Protein AF-A0A501WJW9-F1 (afdb_monomer_lite)

pLDDT: mean 81.08, std 12.6, range [44.03, 95.38]

Secondary structure (DSSP, 8-state):
--HHHHHHHHHHHHHHHSS-----PPPSSSSHHHHHHHHHHHHHHHHHHHHHHHH-HHHHHHHH-SS--HHHHHHHHHHH-

Structure (mmCIF, N/CA/C/O backbone):
data_AF-A0A501WJW9-F1
#
_entry.id   AF-A0A501WJW9-F1
#
loop_
_atom_site.group_PDB
_atom_site.id
_atom_site.type_symbol
_atom_site.label_atom_id
_atom_site.label_alt_id
_atom_site.label_comp_id
_atom_site.label_asym_id
_atom_site.label_entity_id
_atom_site.label_seq_id
_atom_site.pdbx_PDB_ins_code
_atom_site.Cartn_x
_atom_site.Cartn_y
_atom_site.Cartn_z
_atom_site.occupancy
_atom_site.B_iso_or_equiv
_atom_site.auth_seq_id
_atom_site.auth_comp_id
_atom_site.auth_asym_id
_atom_site.auth_atom_id
_atom_site.pdbx_PDB_model_num
ATOM 1 N N . MET A 1 1 ? -37.622 -1.777 -0.528 1.00 53.12 1 MET A N 1
ATOM 2 C CA . MET A 1 1 ? -36.900 -1.351 -1.754 1.00 53.12 1 MET A CA 1
ATOM 3 C C . MET A 1 1 ? -37.244 -2.319 -2.889 1.00 53.12 1 MET A C 1
ATOM 5 O O . MET A 1 1 ? -37.291 -3.513 -2.634 1.00 53.12 1 MET A O 1
ATOM 9 N N . ASN A 1 2 ? -37.570 -1.841 -4.097 1.00 81.38 2 ASN A N 1
ATOM 10 C CA . ASN A 1 2 ? -38.099 -2.680 -5.190 1.00 81.38 2 ASN A CA 1
ATOM 11 C C . ASN A 1 2 ? -36.959 -3.262 -6.057 1.00 81.38 2 ASN A C 1
ATOM 13 O O . ASN A 1 2 ? -36.168 -2.502 -6.617 1.00 81.38 2 ASN A O 1
ATOM 17 N N . ARG A 1 3 ? -36.903 -4.596 -6.191 1.00 77.50 3 ARG A N 1
ATOM 18 C CA . ARG A 1 3 ? -35.875 -5.352 -6.935 1.00 77.50 3 ARG A CA 1
ATOM 19 C C . ARG A 1 3 ? -35.715 -4.885 -8.386 1.00 77.50 3 ARG A C 1
ATOM 21 O O . ARG A 1 3 ? -34.593 -4.776 -8.873 1.00 77.50 3 ARG A O 1
ATOM 28 N N . GLN A 1 4 ? -36.816 -4.522 -9.047 1.00 81.44 4 GLN A N 1
ATOM 29 C CA . GLN A 1 4 ? -36.798 -3.995 -10.415 1.00 81.44 4 GLN A CA 1
ATOM 30 C C . GLN A 1 4 ? -36.034 -2.670 -10.515 1.00 81.44 4 GLN A C 1
ATOM 32 O O . GLN A 1 4 ? -35.285 -2.455 -11.465 1.00 81.44 4 GLN A O 1
ATOM 37 N N . LYS A 1 5 ? -36.188 -1.787 -9.519 1.00 80.25 5 LYS A N 1
ATOM 38 C CA . LYS A 1 5 ? -35.489 -0.494 -9.492 1.00 80.25 5 LYS A CA 1
ATOM 39 C C . LYS A 1 5 ? -33.979 -0.686 -9.338 1.00 80.25 5 LYS A C 1
ATOM 41 O O . LYS A 1 5 ? -33.218 0.017 -9.990 1.00 80.25 5 LYS A O 1
ATOM 46 N N . MET A 1 6 ? -33.558 -1.675 -8.549 1.00 79.81 6 MET A N 1
ATOM 47 C CA . MET A 1 6 ? -32.142 -2.006 -8.365 1.00 79.81 6 MET A CA 1
ATOM 48 C C . MET A 1 6 ? -31.510 -2.582 -9.642 1.00 79.81 6 MET A C 1
ATOM 50 O O . MET A 1 6 ? -30.439 -2.141 -10.047 1.00 79.81 6 MET A O 1
ATOM 54 N N . LEU A 1 7 ? -32.190 -3.511 -10.322 1.00 82.19 7 LEU A N 1
ATOM 55 C CA . LEU A 1 7 ? -31.698 -4.098 -11.577 1.00 82.19 7 LEU A CA 1
ATOM 56 C C . LEU A 1 7 ? -31.598 -3.066 -12.705 1.00 82.19 7 LEU A C 1
ATOM 58 O O . LEU A 1 7 ? -30.652 -3.089 -13.491 1.00 82.19 7 LEU A O 1
ATOM 62 N N . ASN A 1 8 ? -32.551 -2.138 -12.772 1.00 84.94 8 ASN A N 1
ATOM 63 C CA . ASN A 1 8 ? -32.514 -1.055 -13.749 1.00 84.94 8 ASN A CA 1
ATOM 64 C C . ASN A 1 8 ? -31.386 -0.060 -13.456 1.00 84.94 8 ASN A C 1
ATOM 66 O O . ASN A 1 8 ? -30.725 0.379 -14.392 1.00 84.94 8 ASN A O 1
ATOM 70 N N . ALA A 1 9 ? -31.121 0.239 -12.180 1.00 82.12 9 ALA A N 1
ATOM 71 C CA . ALA A 1 9 ? -29.974 1.052 -11.785 1.00 82.12 9 ALA A CA 1
ATOM 72 C C . ALA A 1 9 ? -28.649 0.383 -12.184 1.00 82.12 9 ALA A C 1
ATOM 74 O O . ALA A 1 9 ? -27.790 1.033 -12.770 1.00 82.12 9 ALA A O 1
ATOM 75 N N . TYR A 1 10 ? -28.519 -0.930 -11.968 1.00 77.00 10 TYR A N 1
ATOM 76 C CA . TYR A 1 10 ? -27.317 -1.679 -12.346 1.00 77.00 10 TYR A CA 1
ATOM 77 C C . TYR A 1 10 ? -27.069 -1.648 -13.861 1.00 77.00 10 TYR A C 1
ATOM 79 O O . TYR A 1 10 ? -25.968 -1.351 -14.310 1.00 77.00 10 TYR A O 1
ATOM 87 N N . ARG A 1 11 ? -28.120 -1.857 -14.666 1.00 80.94 11 ARG A N 1
ATOM 88 C CA . ARG A 1 11 ? -28.045 -1.771 -16.137 1.00 80.94 11 ARG A CA 1
ATOM 89 C C . ARG A 1 11 ? -27.731 -0.363 -16.643 1.00 80.94 11 ARG A C 1
ATOM 91 O O . ARG A 1 11 ? -27.127 -0.226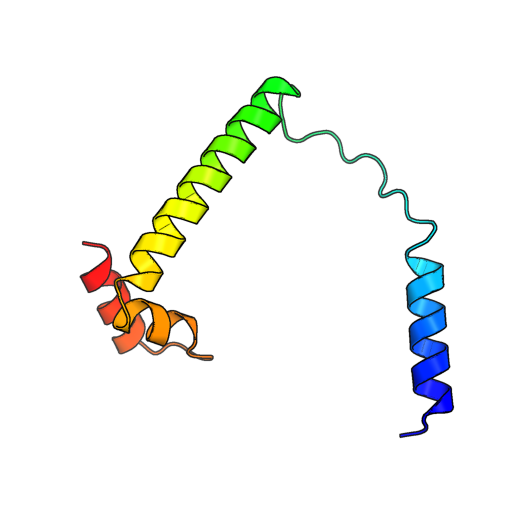 -17.701 1.00 80.94 11 ARG A O 1
ATOM 98 N N . ALA A 1 12 ? -28.177 0.675 -15.937 1.00 78.62 12 ALA A N 1
ATOM 99 C CA . ALA A 1 12 ? -27.881 2.060 -16.292 1.00 78.62 12 ALA A CA 1
ATOM 100 C C . ALA A 1 12 ? -26.405 2.403 -16.039 1.00 78.62 12 ALA A C 1
ATOM 102 O O . ALA A 1 12 ? -25.781 3.036 -16.886 1.00 78.62 12 ALA A O 1
ATOM 103 N N . VAL A 1 13 ? -25.841 1.929 -14.923 1.00 71.69 13 VAL A N 1
ATOM 104 C CA . VAL A 1 13 ? -24.414 2.092 -14.608 1.00 71.69 13 VAL A CA 1
ATOM 105 C C . VAL A 1 13 ? -23.548 1.340 -15.621 1.00 71.69 13 VAL A C 1
ATOM 107 O O . VAL A 1 13 ? -22.629 1.929 -16.179 1.00 71.69 13 VAL A O 1
ATOM 110 N N . ASP A 1 14 ? -23.898 0.099 -15.953 1.00 68.12 14 ASP A N 1
ATOM 111 C CA . ASP A 1 14 ? -23.135 -0.739 -16.892 1.00 68.12 14 ASP A CA 1
ATOM 112 C C . ASP A 1 14 ? -23.112 -0.172 -18.330 1.00 68.12 14 ASP A C 1
ATOM 114 O O . ASP A 1 14 ? -22.109 -0.219 -19.036 1.00 68.12 14 ASP A O 1
ATOM 118 N N . LYS A 1 15 ? -24.204 0.476 -18.758 1.00 68.31 15 LYS A N 1
ATOM 119 C CA . LYS A 1 15 ? -24.257 1.205 -20.040 1.00 68.31 15 LYS A CA 1
ATOM 120 C C . LYS A 1 15 ? -23.492 2.530 -20.022 1.00 68.31 15 LYS A C 1
ATOM 122 O O . LYS A 1 15 ? -23.112 3.025 -21.079 1.00 68.31 15 LYS A O 1
ATOM 127 N N . SER A 1 16 ? -23.296 3.127 -18.847 1.00 59.81 16 SER A N 1
ATOM 128 C CA . SER A 1 16 ? -22.544 4.379 -18.693 1.00 59.81 16 SER A CA 1
ATOM 129 C C . SER A 1 16 ? -21.027 4.167 -18.672 1.00 59.81 16 SER A C 1
ATOM 131 O O . SER A 1 16 ? -20.275 5.088 -18.984 1.00 59.81 16 SER A O 1
ATOM 133 N N . THR A 1 17 ? -20.573 2.952 -18.357 1.00 57.22 17 THR A N 1
ATOM 134 C CA . THR A 1 17 ? -19.155 2.566 -18.333 1.00 57.22 17 THR A CA 1
ATOM 135 C C . THR A 1 17 ? -18.677 1.968 -19.657 1.00 57.22 17 THR A C 1
ATOM 137 O O . THR A 1 17 ? -17.478 1.967 -19.923 1.00 57.22 17 THR A O 1
ATOM 140 N N . SER A 1 18 ? -19.581 1.521 -20.538 1.00 52.44 18 SER A N 1
ATOM 141 C CA . SER A 1 18 ? -19.233 0.894 -21.823 1.00 52.44 18 SER A CA 1
ATOM 142 C C . SER A 1 18 ? -18.848 1.873 -22.948 1.00 52.44 18 SER A C 1
ATOM 144 O O . SER A 1 18 ? -18.796 1.476 -24.110 1.00 52.44 18 SER A O 1
ATOM 146 N N . GLY A 1 19 ? -18.608 3.153 -22.645 1.00 53.72 19 GLY A N 1
ATOM 147 C CA . GLY A 1 19 ? -18.318 4.181 -23.657 1.00 53.72 19 GLY A CA 1
ATOM 148 C C . GLY A 1 19 ? -17.455 5.353 -23.191 1.00 53.72 19 GLY A C 1
ATOM 149 O O . GLY A 1 19 ? -17.092 6.205 -24.000 1.00 53.72 19 GLY A O 1
ATOM 150 N N . THR A 1 20 ? -17.075 5.410 -21.917 1.00 44.03 20 THR A N 1
ATOM 151 C CA . THR A 1 20 ? -16.140 6.416 -21.413 1.00 44.03 20 THR A CA 1
ATOM 152 C C . THR A 1 20 ? -14.714 5.945 -21.661 1.00 44.03 20 THR A C 1
ATOM 154 O O . THR A 1 20 ? -13.993 5.507 -20.771 1.00 44.03 20 THR A O 1
ATOM 157 N N . SER A 1 21 ? -14.273 6.105 -22.911 1.00 50.66 21 SER A N 1
ATOM 158 C CA . SER A 1 21 ? -12.880 6.466 -23.164 1.00 50.66 21 SER A CA 1
ATOM 159 C C . SER A 1 21 ? -12.626 7.714 -22.316 1.00 50.66 21 SER A C 1
ATOM 161 O O . SER A 1 21 ? -12.998 8.820 -22.718 1.00 50.66 21 SER A O 1
ATOM 163 N N . HIS A 1 22 ? -12.070 7.548 -21.113 1.00 49.75 22 HIS A N 1
ATOM 164 C CA . HIS A 1 22 ? -11.512 8.677 -20.383 1.00 49.75 22 HIS A CA 1
ATOM 165 C C . HIS A 1 22 ? -10.622 9.420 -21.385 1.00 49.75 22 HIS A C 1
ATOM 167 O O . HIS A 1 22 ? -9.801 8.757 -22.031 1.00 49.75 22 HIS A O 1
ATOM 173 N N . PRO A 1 23 ? -10.808 10.739 -21.602 1.00 55.50 23 PRO A N 1
ATOM 174 C CA . PRO A 1 23 ? -9.904 11.476 -22.473 1.00 55.50 23 PRO A CA 1
ATOM 175 C C . PRO A 1 23 ? -8.500 11.140 -21.991 1.00 55.50 23 PRO A C 1
ATOM 177 O O . PRO A 1 23 ? -8.282 11.200 -20.780 1.00 55.50 23 PRO A O 1
ATOM 180 N N . LYS A 1 24 ? -7.622 10.677 -22.898 1.00 60.75 24 LYS A N 1
ATOM 181 C CA . LYS A 1 24 ? -6.234 10.305 -22.589 1.00 60.75 24 LYS A CA 1
ATOM 182 C C . LYS A 1 24 ? -5.648 11.471 -21.801 1.00 60.75 24 LYS A C 1
ATOM 184 O O . LYS A 1 24 ? -5.286 12.491 -22.384 1.00 60.75 24 LYS A O 1
ATOM 189 N N . GLN A 1 25 ? -5.666 11.354 -20.476 1.00 66.25 25 GLN A N 1
ATOM 190 C CA . GLN A 1 25 ? -5.068 12.341 -19.601 1.00 66.25 25 GLN A CA 1
ATOM 191 C C . GLN A 1 25 ? -3.609 12.407 -20.048 1.00 66.25 25 GLN A C 1
ATOM 193 O O . GLN A 1 25 ? -3.036 11.351 -20.354 1.00 66.25 25 GLN A O 1
ATOM 198 N N . PRO A 1 26 ? -3.030 13.609 -20.189 1.00 73.00 26 PRO A N 1
ATOM 199 C CA . PRO A 1 26 ? -1.625 13.709 -20.538 1.00 73.00 26 PRO A CA 1
ATOM 200 C C . PRO A 1 26 ? -0.846 12.832 -19.558 1.00 73.00 26 PRO A C 1
ATOM 202 O O . PRO A 1 26 ? -1.075 12.901 -18.348 1.00 73.00 26 PRO A O 1
ATOM 205 N N . SER A 1 27 ? -0.012 11.936 -20.094 1.00 76.62 27 SER A N 1
ATOM 206 C CA . SER A 1 27 ? 0.746 11.018 -19.251 1.00 76.62 27 SER A CA 1
ATOM 207 C C . SER A 1 27 ? 1.554 11.844 -18.259 1.00 76.62 27 SER A C 1
ATOM 209 O O . SER A 1 27 ? 2.296 12.745 -18.647 1.00 76.62 27 SER A O 1
ATOM 211 N N . ILE A 1 28 ? 1.383 11.551 -16.972 1.00 86.12 28 ILE A N 1
ATOM 212 C CA . ILE A 1 28 ? 2.172 12.166 -15.898 1.00 86.12 28 ILE A CA 1
ATOM 213 C C . ILE A 1 28 ? 3.643 11.728 -16.028 1.00 86.12 28 ILE A C 1
ATOM 215 O O . ILE A 1 28 ? 4.556 12.387 -15.530 1.00 86.12 28 ILE A O 1
ATOM 219 N N . TYR A 1 29 ? 3.882 10.607 -16.713 1.00 87.88 29 TYR A N 1
ATOM 220 C CA . TYR A 1 29 ? 5.197 10.026 -16.909 1.00 87.88 29 TYR A CA 1
ATOM 221 C C . TYR A 1 29 ? 5.899 10.629 -18.123 1.00 87.88 29 TYR A C 1
ATOM 223 O O . TYR A 1 29 ? 5.299 10.874 -19.168 1.00 87.88 29 TYR A O 1
ATOM 231 N N . ARG A 1 30 ? 7.213 10.824 -17.985 1.00 89.12 30 ARG A N 1
ATOM 232 C CA . ARG A 1 30 ? 8.071 11.383 -19.039 1.00 89.12 30 ARG A CA 1
ATOM 233 C C . ARG A 1 30 ? 8.202 10.455 -20.249 1.00 89.12 30 ARG A C 1
ATOM 235 O O . ARG A 1 30 ? 8.399 10.939 -21.359 1.00 89.12 30 ARG A O 1
ATOM 242 N N . SER A 1 31 ? 8.105 9.143 -20.038 1.00 93.06 31 SER A N 1
ATOM 243 C CA . SER A 1 31 ? 8.181 8.116 -21.078 1.00 93.06 31 SER A CA 1
ATOM 244 C C . SER A 1 31 ? 7.445 6.839 -20.654 1.00 93.06 31 SER A C 1
ATOM 246 O O . SER A 1 31 ? 7.180 6.631 -19.468 1.00 93.06 31 SER A O 1
ATOM 248 N N . GLU A 1 32 ? 7.156 5.952 -21.611 1.00 91.38 32 GLU A N 1
ATOM 249 C CA . GLU A 1 32 ? 6.598 4.617 -21.327 1.00 91.38 32 GLU A CA 1
ATOM 250 C C . GLU A 1 32 ? 7.565 3.750 -20.502 1.00 91.38 32 GLU A C 1
ATOM 252 O O . GLU A 1 32 ? 7.145 2.952 -19.662 1.00 91.38 32 GLU A O 1
ATOM 257 N N . TYR A 1 33 ? 8.873 3.928 -20.714 1.00 93.94 33 TYR A N 1
ATOM 258 C CA . TYR A 1 33 ? 9.906 3.253 -19.933 1.00 93.94 33 TYR A CA 1
ATOM 259 C C . TYR 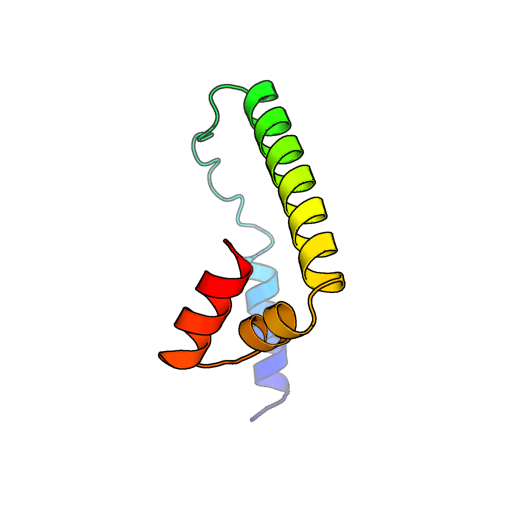A 1 33 ? 9.852 3.672 -18.461 1.00 93.94 33 TYR A C 1
ATOM 261 O O . TYR A 1 33 ? 9.837 2.812 -17.579 1.00 93.94 33 TYR A O 1
ATOM 269 N N . ASP A 1 34 ? 9.765 4.978 -18.197 1.00 91.62 34 ASP A N 1
ATOM 270 C CA . ASP A 1 34 ? 9.676 5.503 -16.832 1.00 91.62 34 ASP A CA 1
ATOM 271 C C . ASP A 1 34 ? 8.396 5.032 -16.143 1.00 91.62 34 ASP A C 1
ATOM 273 O O . ASP A 1 34 ? 8.432 4.636 -14.981 1.00 91.62 34 ASP A O 1
ATOM 277 N N . GLU A 1 35 ? 7.271 5.017 -16.860 1.00 92.75 35 GLU A N 1
ATOM 278 C CA . GLU A 1 35 ? 6.011 4.484 -16.346 1.00 92.75 35 GLU A CA 1
ATOM 279 C C . GLU A 1 35 ? 6.154 3.022 -15.910 1.00 92.75 35 GLU A C 1
ATOM 281 O O . GLU A 1 35 ? 5.741 2.661 -14.804 1.00 92.75 35 GLU A O 1
ATOM 286 N N . LYS A 1 36 ? 6.768 2.181 -16.750 1.00 94.38 36 LYS A N 1
ATOM 287 C CA . LYS A 1 36 ? 7.011 0.775 -16.422 1.00 94.38 36 LYS A CA 1
ATOM 288 C C . LYS A 1 36 ? 7.924 0.638 -15.206 1.00 94.38 36 LYS A C 1
ATOM 290 O O . LYS A 1 36 ? 7.577 -0.075 -14.271 1.00 94.38 36 LYS A O 1
ATOM 295 N N . LEU A 1 37 ? 9.046 1.354 -15.190 1.00 95.19 37 LEU A N 1
ATOM 296 C CA . LEU A 1 37 ? 10.011 1.302 -14.093 1.00 95.19 37 LEU A CA 1
ATOM 297 C C . LEU A 1 37 ? 9.381 1.723 -12.759 1.00 95.19 37 LEU A C 1
ATOM 299 O O . LEU A 1 37 ? 9.559 1.053 -11.743 1.00 95.19 37 LEU A O 1
ATOM 303 N N . ILE A 1 38 ? 8.618 2.817 -12.765 1.00 92.50 38 ILE A N 1
ATOM 304 C CA . ILE A 1 38 ? 7.925 3.330 -11.581 1.00 92.50 38 ILE A CA 1
ATOM 305 C C . ILE A 1 38 ? 6.888 2.313 -11.095 1.00 92.50 38 ILE A C 1
ATOM 307 O O . ILE A 1 38 ? 6.831 2.018 -9.900 1.00 92.50 38 ILE A O 1
ATOM 311 N N . LYS A 1 39 ? 6.099 1.726 -12.002 1.00 94.12 39 LYS A N 1
ATOM 312 C CA . LYS A 1 39 ? 5.124 0.682 -11.653 1.00 94.12 39 LYS A CA 1
ATOM 313 C C . LYS A 1 39 ? 5.791 -0.564 -11.080 1.00 94.12 39 LYS A C 1
ATOM 315 O O . LYS A 1 39 ? 5.335 -1.052 -10.049 1.00 94.12 39 LYS A O 1
ATOM 320 N N . ASP A 1 40 ? 6.874 -1.037 -11.687 1.00 95.06 40 ASP A N 1
ATOM 321 C CA . ASP A 1 40 ? 7.624 -2.205 -11.217 1.00 95.06 40 ASP A CA 1
ATOM 322 C C . ASP A 1 40 ? 8.201 -1.954 -9.815 1.00 95.06 40 ASP A C 1
ATOM 324 O O . ASP A 1 40 ? 8.073 -2.796 -8.921 1.00 95.06 40 ASP A O 1
ATOM 328 N N . TYR A 1 41 ? 8.752 -0.760 -9.578 1.00 95.38 41 TYR A N 1
ATOM 329 C CA . TYR A 1 41 ? 9.221 -0.340 -8.259 1.00 95.38 41 TYR A CA 1
ATOM 330 C C . TYR A 1 41 ? 8.089 -0.315 -7.222 1.00 95.38 41 TYR A C 1
ATOM 332 O O . TYR A 1 41 ? 8.223 -0.890 -6.137 1.00 95.38 41 TYR A O 1
ATOM 340 N N . HIS A 1 42 ? 6.954 0.313 -7.541 1.00 94.94 42 HIS A N 1
ATOM 341 C CA . HIS A 1 42 ? 5.805 0.359 -6.634 1.00 94.94 42 HIS A CA 1
ATOM 342 C C . HIS A 1 42 ? 5.239 -1.029 -6.355 1.00 94.94 42 HIS A C 1
ATOM 344 O O . HIS A 1 42 ? 4.890 -1.322 -5.212 1.00 94.94 42 HIS A O 1
ATOM 350 N N . PHE A 1 43 ? 5.194 -1.899 -7.360 1.00 93.31 43 PHE A N 1
ATOM 351 C CA . PHE A 1 43 ? 4.747 -3.274 -7.200 1.00 93.31 43 PHE A CA 1
ATOM 352 C C . PHE A 1 43 ? 5.682 -4.069 -6.283 1.00 93.31 43 PHE A C 1
ATOM 354 O O . PHE A 1 43 ? 5.219 -4.755 -5.370 1.00 93.31 43 PHE A O 1
ATOM 361 N N . ALA A 1 44 ? 6.999 -3.934 -6.455 1.00 93.81 44 ALA A N 1
ATOM 362 C CA . ALA A 1 44 ? 7.980 -4.550 -5.566 1.00 93.81 44 ALA A CA 1
ATOM 363 C C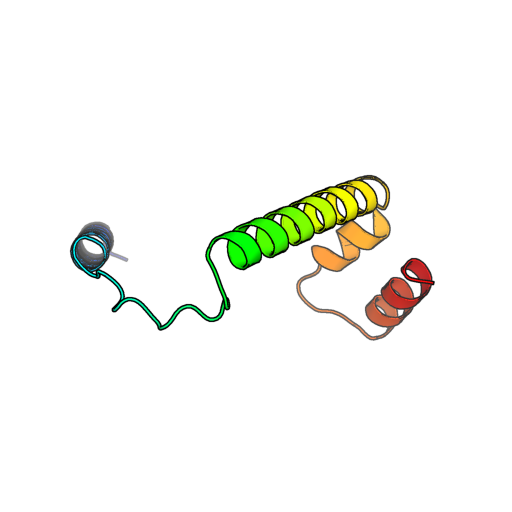 . ALA A 1 44 ? 7.837 -4.043 -4.120 1.00 93.81 44 ALA A C 1
ATOM 365 O O . ALA A 1 44 ? 7.811 -4.845 -3.184 1.00 93.81 44 ALA A O 1
ATOM 366 N N . LYS A 1 45 ? 7.663 -2.727 -3.933 1.00 92.94 45 LYS A N 1
ATOM 367 C CA . LYS A 1 45 ? 7.424 -2.120 -2.616 1.00 92.94 45 LYS A CA 1
ATOM 368 C C . LYS A 1 45 ? 6.127 -2.627 -1.987 1.00 92.94 45 LYS A C 1
ATOM 370 O O . LYS A 1 45 ? 6.127 -2.991 -0.818 1.00 92.94 45 LYS A O 1
ATOM 375 N N . PHE A 1 46 ? 5.049 -2.725 -2.762 1.00 89.94 46 PHE A N 1
ATOM 376 C CA . PHE A 1 46 ? 3.780 -3.279 -2.296 1.00 89.94 46 PHE A CA 1
ATOM 377 C C . PHE A 1 46 ? 3.937 -4.725 -1.824 1.00 89.94 46 PHE A C 1
ATOM 379 O O . PHE A 1 46 ? 3.501 -5.059 -0.727 1.00 89.94 46 PHE A O 1
ATOM 386 N N . ARG A 1 47 ? 4.609 -5.578 -2.606 1.00 89.94 47 ARG A N 1
ATOM 387 C CA . ARG A 1 47 ? 4.870 -6.970 -2.213 1.00 89.94 47 ARG A CA 1
ATOM 388 C C . ARG A 1 47 ? 5.670 -7.066 -0.918 1.00 89.94 47 ARG A C 1
ATOM 390 O O . ARG A 1 47 ? 5.363 -7.917 -0.088 1.00 89.94 47 ARG A O 1
ATOM 397 N N . ARG A 1 48 ? 6.675 -6.204 -0.747 1.00 89.19 48 ARG A N 1
ATOM 398 C CA . ARG A 1 48 ? 7.479 -6.149 0.477 1.00 89.19 48 ARG A CA 1
ATOM 399 C C . ARG A 1 48 ? 6.633 -5.734 1.679 1.00 89.19 48 ARG A C 1
ATOM 401 O O . ARG A 1 48 ? 6.593 -6.465 2.660 1.00 89.19 48 ARG A O 1
ATOM 408 N N . ASN A 1 49 ? 5.891 -4.636 1.557 1.00 86.06 49 ASN A N 1
A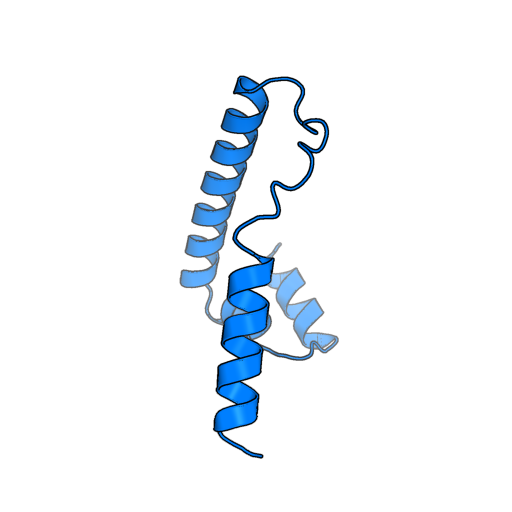TOM 409 C CA . ASN A 1 49 ? 5.002 -4.146 2.610 1.00 86.06 49 ASN A CA 1
ATOM 410 C C . ASN A 1 49 ? 3.924 -5.181 2.969 1.00 86.06 49 ASN A C 1
ATOM 412 O O . ASN A 1 49 ? 3.614 -5.377 4.138 1.00 86.06 49 ASN A O 1
ATOM 416 N N . HIS A 1 50 ? 3.368 -5.878 1.975 1.00 84.69 50 HIS A N 1
ATOM 417 C CA . HIS A 1 50 ? 2.402 -6.952 2.197 1.00 84.69 50 HIS A CA 1
ATOM 418 C C . HIS A 1 50 ? 3.019 -8.123 2.976 1.00 84.69 50 HIS A C 1
ATOM 420 O O . HIS A 1 50 ? 2.382 -8.669 3.874 1.00 84.69 50 HIS A O 1
ATOM 426 N N . ALA A 1 51 ? 4.255 -8.513 2.655 1.00 85.06 51 ALA A N 1
ATOM 427 C CA . ALA A 1 51 ? 4.966 -9.539 3.411 1.00 85.06 51 ALA A CA 1
ATOM 428 C C . ALA A 1 51 ? 5.203 -9.092 4.864 1.00 85.06 51 ALA A C 1
ATOM 430 O O . ALA A 1 51 ? 4.859 -9.823 5.789 1.00 85.06 51 ALA A O 1
ATOM 431 N N . GLU A 1 52 ? 5.693 -7.870 5.078 1.00 82.06 52 GLU A N 1
ATOM 432 C CA . GLU A 1 52 ? 5.888 -7.285 6.415 1.00 82.06 52 GLU A CA 1
ATOM 433 C C . GLU A 1 52 ? 4.580 -7.275 7.230 1.00 82.06 52 GLU A C 1
ATOM 435 O O . GLU A 1 52 ? 4.560 -7.706 8.381 1.00 82.06 52 GLU A O 1
ATOM 440 N N . LEU A 1 53 ? 3.461 -6.900 6.604 1.00 80.69 53 LEU A N 1
ATOM 441 C CA . LEU A 1 53 ? 2.122 -6.944 7.199 1.00 80.69 53 LEU A CA 1
ATOM 442 C C . LEU A 1 53 ? 1.667 -8.354 7.572 1.00 80.69 53 LEU A C 1
ATOM 444 O O . LEU A 1 53 ? 1.063 -8.554 8.622 1.00 80.69 53 LEU A O 1
ATOM 448 N N . SER A 1 54 ? 1.958 -9.346 6.731 1.00 77.38 54 SER A N 1
ATOM 449 C CA . SER A 1 54 ? 1.617 -10.740 7.029 1.00 77.38 54 SER A CA 1
ATOM 450 C C . SER A 1 54 ? 2.406 -11.307 8.215 1.00 77.38 54 SER A C 1
ATOM 452 O O . SER A 1 54 ? 1.909 -12.188 8.912 1.00 77.38 54 SER A O 1
ATOM 454 N N . HIS A 1 55 ? 3.600 -10.770 8.479 1.00 82.31 55 HIS A N 1
ATOM 455 C CA . HIS A 1 55 ? 4.436 -11.144 9.619 1.00 82.31 55 HIS A CA 1
ATOM 456 C C . HIS A 1 55 ? 4.150 -10.323 10.887 1.00 82.31 55 HIS A C 1
ATOM 458 O O . HIS A 1 55 ? 4.606 -10.710 11.961 1.00 82.31 55 HIS A O 1
ATOM 464 N N . ASN A 1 56 ? 3.381 -9.230 10.791 1.00 83.44 56 ASN A N 1
ATOM 465 C CA . ASN A 1 56 ? 3.075 -8.341 11.910 1.00 83.44 56 ASN A CA 1
ATOM 466 C C . ASN A 1 56 ? 1.557 -8.248 12.174 1.00 83.44 56 ASN A C 1
ATOM 468 O O . ASN A 1 56 ? 0.875 -7.370 11.631 1.00 83.44 56 ASN A O 1
ATOM 472 N N . PRO A 1 57 ? 1.003 -9.131 13.028 1.00 82.44 57 PRO A N 1
ATOM 473 C CA . PRO A 1 57 ? -0.434 -9.169 13.301 1.00 82.44 57 PRO A CA 1
ATOM 474 C C . PRO A 1 57 ? -0.945 -7.886 13.970 1.00 82.44 57 PRO A C 1
ATOM 476 O O . PRO A 1 57 ? -2.086 -7.495 13.739 1.00 82.44 57 PRO A O 1
ATOM 479 N N . THR A 1 58 ? -0.104 -7.202 14.748 1.00 83.69 58 THR A N 1
ATOM 480 C CA . THR A 1 58 ? -0.430 -5.935 15.415 1.00 83.69 58 THR A CA 1
ATOM 481 C C . THR A 1 58 ? -0.679 -4.827 14.396 1.00 83.69 58 THR A C 1
ATOM 483 O O . THR A 1 58 ? -1.659 -4.094 14.488 1.00 83.69 58 THR A O 1
ATOM 486 N N . LEU A 1 59 ? 0.178 -4.740 13.375 1.00 82.94 59 LEU A N 1
ATOM 487 C CA . LEU A 1 59 ? 0.062 -3.738 12.315 1.00 82.94 59 LEU A CA 1
ATOM 488 C C . LEU A 1 59 ? -1.131 -4.024 11.397 1.00 82.94 59 LEU A C 1
ATOM 490 O O . LEU A 1 59 ? -1.816 -3.102 10.960 1.00 82.94 59 LEU A O 1
ATOM 494 N N . LYS A 1 60 ? -1.435 -5.306 11.167 1.00 84.56 60 LYS A N 1
ATOM 495 C CA . LYS A 1 60 ? -2.652 -5.722 10.464 1.00 84.56 60 LYS A CA 1
ATOM 496 C C . LYS A 1 60 ? -3.921 -5.321 11.226 1.00 84.56 60 LYS A C 1
ATOM 498 O O . LYS A 1 60 ? -4.831 -4.768 10.618 1.00 84.56 60 LYS A O 1
ATOM 503 N N . ALA A 1 61 ? -3.963 -5.551 12.539 1.00 86.31 61 ALA A N 1
ATOM 504 C CA . ALA A 1 61 ? -5.103 -5.175 13.375 1.00 86.31 61 ALA A CA 1
ATOM 505 C C . ALA A 1 61 ? -5.348 -3.655 13.378 1.00 86.31 61 ALA A C 1
ATOM 507 O O . ALA A 1 61 ? -6.496 -3.225 13.304 1.00 86.31 61 ALA A O 1
ATOM 508 N N . LEU A 1 62 ? -4.280 -2.848 13.3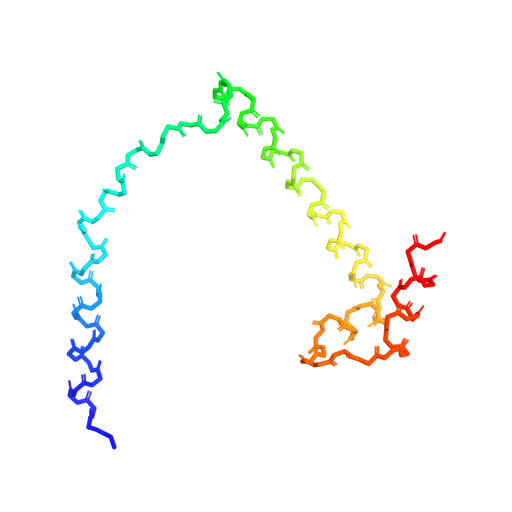87 1.00 87.06 62 LEU A N 1
ATOM 509 C CA . LEU A 1 62 ? -4.369 -1.387 13.266 1.00 87.06 62 LEU A CA 1
ATOM 510 C C . LEU A 1 62 ? -4.971 -0.947 11.920 1.00 87.06 62 LEU A C 1
ATOM 512 O O . LEU A 1 62 ? -5.811 -0.052 11.885 1.00 87.06 62 LEU A O 1
ATOM 516 N N . LEU A 1 63 ? -4.585 -1.588 10.811 1.00 84.88 63 LEU A N 1
ATOM 517 C CA . LEU A 1 63 ? -5.112 -1.258 9.478 1.00 84.88 63 LEU A CA 1
ATOM 518 C C . LEU A 1 63 ? -6.577 -1.665 9.269 1.00 84.88 63 LEU A C 1
ATOM 520 O O . LEU A 1 63 ? -7.265 -1.042 8.465 1.00 84.88 63 LEU A O 1
ATOM 524 N N . GLU A 1 64 ? -7.046 -2.715 9.94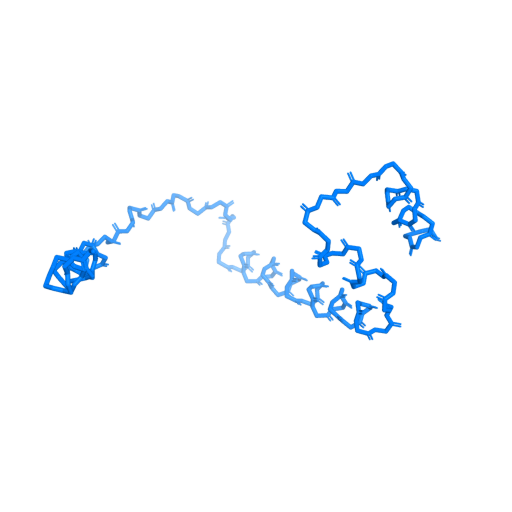4 1.00 87.44 64 GLU A N 1
ATOM 525 C CA . GLU A 1 64 ? -8.438 -3.179 9.851 1.00 87.44 64 GLU A CA 1
ATOM 526 C C . GLU A 1 64 ? -9.394 -2.381 10.761 1.00 87.44 64 GLU A C 1
ATOM 528 O O . GLU A 1 64 ? -10.615 -2.483 10.613 1.00 87.44 64 GLU A O 1
ATOM 533 N N . LYS A 1 65 ? -8.865 -1.564 11.683 1.00 90.94 65 LYS A N 1
ATOM 534 C CA . LYS A 1 65 ? -9.653 -0.713 12.584 1.00 90.94 65 LYS A CA 1
ATOM 535 C C . LYS A 1 65 ? -10.253 0.471 11.811 1.00 90.94 65 LYS A C 1
ATOM 537 O O . LYS A 1 65 ? -9.559 1.159 11.068 1.00 90.94 65 LYS A O 1
ATOM 542 N N . ALA A 1 66 ? -11.556 0.702 11.986 1.00 87.00 66 ALA A N 1
ATOM 543 C CA . ALA A 1 66 ? -12.304 1.719 11.236 1.00 87.00 66 ALA A CA 1
ATOM 544 C C . ALA A 1 66 ? -11.993 3.163 11.670 1.00 87.00 66 ALA A C 1
ATOM 546 O O . ALA A 1 66 ? -12.022 4.072 10.844 1.00 87.00 66 ALA A O 1
ATOM 547 N N . GLU A 1 67 ? -11.693 3.364 12.952 1.00 89.88 67 GLU A N 1
ATOM 548 C CA . GLU A 1 67 ? -11.307 4.652 13.529 1.00 89.88 67 GLU A CA 1
ATOM 549 C C . GLU A 1 67 ? -10.038 4.466 14.350 1.00 89.88 67 GLU A C 1
ATOM 551 O O . GLU A 1 67 ? -9.868 3.435 15.004 1.00 89.88 67 GLU A O 1
ATOM 556 N N . TRP A 1 68 ? -9.141 5.446 14.278 1.00 91.62 68 TRP A N 1
ATOM 557 C CA . TRP A 1 68 ? -7.860 5.414 14.974 1.00 91.62 68 TRP A CA 1
ATOM 558 C C . TRP A 1 68 ? -7.888 6.367 16.160 1.00 91.62 68 TRP A C 1
ATOM 560 O O . TRP A 1 68 ? -8.324 7.513 16.031 1.00 91.62 68 TRP A O 1
ATOM 570 N N . ASP A 1 69 ? -7.392 5.893 17.294 1.00 91.38 69 ASP A N 1
ATOM 571 C CA . ASP A 1 69 ? -7.144 6.699 18.481 1.00 91.38 69 ASP A CA 1
ATOM 572 C C . ASP A 1 69 ? -5.654 7.062 18.610 1.00 91.38 69 ASP A C 1
ATOM 574 O O . ASP A 1 69 ? -4.798 6.689 17.803 1.00 91.38 69 ASP A O 1
ATOM 578 N N . GLU A 1 70 ? -5.330 7.874 19.611 1.00 90.25 70 GLU A N 1
ATOM 579 C CA . GLU A 1 70 ? -3.968 8.372 19.809 1.00 90.25 70 GLU A CA 1
ATOM 580 C C . GLU A 1 70 ? -2.991 7.249 20.217 1.00 90.25 70 GLU A C 1
ATOM 582 O O . GLU A 1 70 ? -1.798 7.311 19.908 1.00 90.25 70 GLU A O 1
ATOM 587 N N . GLU A 1 71 ? -3.495 6.177 20.836 1.00 88.19 71 GLU A N 1
ATOM 588 C CA . GLU A 1 71 ? -2.713 4.995 21.205 1.00 88.19 71 GLU A CA 1
ATOM 589 C C . GLU A 1 71 ? -2.383 4.128 19.982 1.00 88.19 71 GLU A C 1
ATOM 591 O O . GLU A 1 71 ? -1.260 3.626 19.866 1.00 88.19 71 GLU A O 1
ATOM 596 N N . ASP A 1 72 ? -3.301 4.011 19.022 1.00 88.00 72 ASP A N 1
ATOM 597 C CA . ASP A 1 72 ? -3.071 3.352 17.735 1.00 88.00 72 ASP A CA 1
ATOM 598 C C . ASP A 1 72 ? -1.946 4.036 16.952 1.00 88.00 72 ASP A C 1
ATOM 600 O O . ASP A 1 72 ? -1.058 3.369 16.415 1.00 88.00 72 ASP A O 1
ATOM 604 N N . VAL A 1 73 ? -1.937 5.375 16.930 1.00 86.06 73 VAL A N 1
ATOM 605 C CA . VAL A 1 73 ? -0.898 6.168 16.253 1.00 86.06 73 VAL A CA 1
ATOM 606 C C . VAL A 1 73 ? 0.462 5.948 16.914 1.00 86.06 73 VAL A C 1
ATOM 608 O O . VAL A 1 73 ? 1.456 5.710 16.224 1.00 86.06 73 VAL A O 1
ATOM 611 N N . GLN A 1 74 ? 0.524 5.959 18.247 1.00 88.56 74 GLN A N 1
ATOM 612 C CA . GLN A 1 74 ? 1.752 5.647 18.987 1.00 88.56 74 GLN A CA 1
ATOM 613 C C . GLN A 1 74 ? 2.229 4.215 18.722 1.00 88.56 74 GLN A C 1
ATOM 615 O O . GLN A 1 74 ? 3.430 3.967 18.577 1.00 88.56 74 GLN A O 1
ATOM 620 N N . THR A 1 75 ? 1.298 3.268 18.621 1.00 85.88 75 THR A N 1
ATOM 621 C CA . THR A 1 75 ? 1.603 1.862 18.343 1.00 85.88 75 THR A CA 1
ATOM 622 C C . THR A 1 75 ? 2.144 1.687 16.927 1.00 85.88 75 THR A C 1
ATOM 624 O O . THR A 1 75 ? 3.147 0.998 16.749 1.00 85.88 75 THR A O 1
ATOM 627 N N . LEU A 1 76 ? 1.567 2.371 15.935 1.00 86.19 76 LEU A N 1
ATOM 628 C CA . LEU A 1 76 ? 2.079 2.400 14.565 1.00 86.19 76 LEU A CA 1
ATOM 629 C C . LEU A 1 76 ? 3.506 2.958 14.512 1.00 86.19 76 LEU A C 1
ATOM 631 O O . LEU A 1 76 ? 4.387 2.335 13.923 1.00 86.19 76 LEU A O 1
ATOM 635 N N . LEU A 1 77 ? 3.757 4.100 15.157 1.00 85.44 77 LEU A N 1
ATOM 636 C CA . LEU A 1 77 ? 5.077 4.741 15.160 1.00 85.44 77 LEU A CA 1
ATOM 637 C C . LEU A 1 77 ? 6.155 3.853 15.793 1.00 85.44 77 LEU A C 1
ATOM 639 O O . LEU A 1 77 ? 7.274 3.798 15.291 1.00 85.44 77 LEU A O 1
ATOM 643 N N . ARG A 1 78 ? 5.824 3.107 16.853 1.00 85.12 78 ARG A N 1
ATOM 644 C CA . ARG A 1 78 ? 6.752 2.147 17.478 1.00 85.12 78 ARG A CA 1
ATOM 645 C C . ARG A 1 78 ? 7.099 0.958 16.589 1.00 85.12 78 ARG A C 1
ATOM 647 O O . ARG A 1 78 ? 8.151 0.372 16.785 1.00 85.12 78 ARG A O 1
ATOM 654 N N . GLN A 1 79 ? 6.219 0.579 15.666 1.00 78.88 79 GLN A N 1
ATOM 655 C CA . GLN A 1 79 ? 6.438 -0.550 14.756 1.00 78.88 79 GLN A CA 1
ATOM 656 C C . GLN A 1 79 ? 7.188 -0.150 13.473 1.00 78.88 79 GLN A C 1
ATOM 658 O O . GLN A 1 79 ? 7.629 -1.025 12.733 1.00 78.88 79 GLN A O 1
ATOM 663 N N . LEU A 1 80 ? 7.295 1.154 13.189 1.00 70.06 80 LEU A N 1
ATOM 664 C CA . LEU A 1 80 ? 7.986 1.706 12.016 1.00 70.06 80 LEU A CA 1
ATOM 665 C C . LEU A 1 80 ? 9.439 2.132 12.298 1.00 70.06 80 LEU A C 1
ATOM 667 O O . LEU A 1 80 ? 10.178 2.373 11.342 1.00 70.06 80 LEU A O 1
ATOM 671 N N . ASN A 1 81 ? 9.818 2.244 13.576 1.00 58.94 81 ASN A N 1
ATOM 672 C CA . ASN A 1 81 ? 11.180 2.531 14.046 1.00 58.94 81 ASN A CA 1
ATOM 673 C C . ASN A 1 81 ? 11.975 1.242 14.267 1.00 58.94 81 ASN A C 1
ATOM 675 O O . ASN A 1 81 ? 13.197 1.273 14.005 1.00 58.94 81 ASN A O 1
#

Foldseek 3Di:
DDPVVVVVVVVVVVVVVPDPPPPPDPPPDPDPVRVVVVVVVVVVVVVVVVVVCVVDVLVVVLVVDPDDDPVSVVVVVVSVD

Radius of gyration: 21.07 Å; chains: 1; bounding box: 49×25×45 Å

Organism: NCBI:txid2589817

Sequence (81 aa):
MNRQKMLNAYRAVDKSTSGTSHPKQPSIYRSEYDEKLIKDYHFAKFRRNHAELSHNPTLKALLEKAEWDEEDVQTLLRQLN